Protein AF-A0A812LQG7-F1 (afdb_monomer_lite)

Radius of gyration: 23.06 Å; chains: 1; bounding box: 52×62×66 Å

Sequence (166 aa):
MPLCGKGTARSSPLQRYAKSLAAKGPASPSKPPMQFPMYTLPVERLLEMGEIEPHEVLKERGLLVDFEESMGKAAFVSHQWVGQKHPDPEFKQLRVLQDALKHV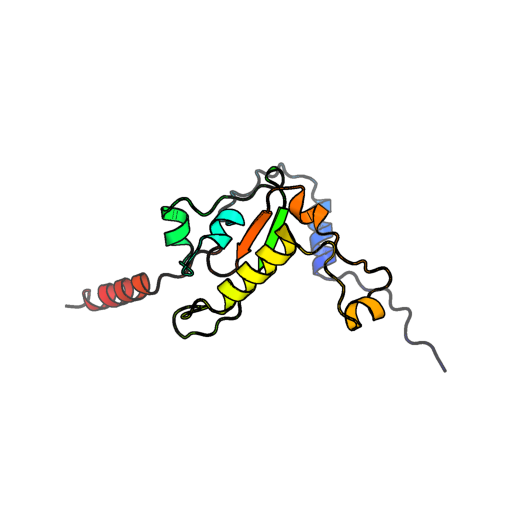LSKMPYICLDFFTELLVFGAKPLNTDEIRGEPLFIWYDYFSCPQLDLQNIGSLEGGLRNAQG

Organism: NCBI:txid1628268

Structure (mmCIF, N/CA/C/O backbone):
data_AF-A0A812LQG7-F1
#
_entry.id   AF-A0A812LQG7-F1
#
loop_
_atom_site.group_PDB
_atom_site.id
_atom_site.type_symbol
_atom_site.label_atom_id
_atom_site.label_alt_id
_atom_site.label_comp_id
_atom_site.label_asym_id
_atom_site.label_entity_id
_atom_site.label_seq_id
_atom_site.pdbx_PDB_ins_code
_atom_site.Cartn_x
_atom_site.Cartn_y
_atom_site.Cartn_z
_atom_site.occupancy
_atom_site.B_iso_or_equiv
_atom_site.auth_seq_id
_atom_site.auth_comp_id
_atom_site.auth_asym_id
_atom_site.auth_atom_id
_atom_site.pdbx_PDB_model_num
ATOM 1 N N . MET A 1 1 ? -25.182 47.037 1.324 1.00 43.78 1 MET A N 1
ATOM 2 C CA . MET A 1 1 ? -24.749 46.153 0.222 1.00 43.78 1 MET A CA 1
ATOM 3 C C . MET A 1 1 ? -25.625 44.906 0.250 1.00 43.78 1 MET A C 1
ATOM 5 O O . MET A 1 1 ? -25.750 44.335 1.328 1.00 43.78 1 MET A O 1
ATOM 9 N N . PRO A 1 2 ? -26.319 44.546 -0.840 1.00 39.84 2 PRO A N 1
ATOM 10 C CA . PRO A 1 2 ? -27.296 43.461 -0.827 1.00 39.84 2 PRO A CA 1
ATOM 11 C C . PRO A 1 2 ? -26.612 42.085 -0.881 1.00 39.84 2 PRO A C 1
ATOM 13 O O . PRO A 1 2 ? -25.692 41.863 -1.663 1.00 39.84 2 PRO A O 1
ATOM 16 N N . LEU A 1 3 ? -27.079 41.180 -0.018 1.00 45.59 3 LEU A N 1
ATOM 17 C CA . LEU A 1 3 ? -26.662 39.782 0.091 1.00 45.59 3 LEU A CA 1
ATOM 18 C C . LEU A 1 3 ? -27.067 38.990 -1.158 1.00 45.59 3 LEU A C 1
ATOM 20 O O . LEU A 1 3 ? -28.226 39.008 -1.575 1.00 45.59 3 LEU A O 1
ATOM 24 N N . CYS A 1 4 ? -26.106 38.266 -1.725 1.00 52.16 4 CYS A N 1
ATOM 25 C CA . CYS A 1 4 ? -26.310 37.379 -2.859 1.00 52.16 4 CYS A CA 1
ATOM 26 C C . CYS A 1 4 ? -27.191 36.180 -2.449 1.00 52.16 4 CYS A C 1
ATOM 28 O O . CYS A 1 4 ? -26.796 35.360 -1.628 1.00 52.16 4 CYS A O 1
ATOM 30 N N . GLY A 1 5 ? -28.402 36.123 -3.011 1.00 50.72 5 GLY A N 1
ATOM 31 C CA . GLY A 1 5 ? -29.155 34.913 -3.355 1.00 50.72 5 GLY A CA 1
ATOM 32 C C . GLY A 1 5 ? -29.381 33.836 -2.287 1.00 50.72 5 GLY A C 1
ATOM 33 O O . GLY A 1 5 ? -28.631 32.869 -2.199 1.00 50.72 5 GLY A O 1
ATOM 34 N N . LYS A 1 6 ? -30.551 33.866 -1.635 1.00 50.88 6 LYS A N 1
ATOM 35 C CA . LYS A 1 6 ? -31.223 32.645 -1.146 1.00 50.88 6 LYS A CA 1
ATOM 36 C C . LYS A 1 6 ? -31.712 31.821 -2.349 1.00 50.88 6 LYS A C 1
ATOM 38 O O . LYS A 1 6 ? -32.892 31.841 -2.685 1.00 50.88 6 LYS A O 1
ATOM 43 N N . GLY A 1 7 ? -30.803 31.143 -3.044 1.00 48.38 7 GLY A N 1
ATOM 44 C CA . GLY A 1 7 ? -31.155 30.168 -4.072 1.00 48.38 7 GLY A CA 1
ATOM 45 C C . GLY A 1 7 ? -31.481 28.833 -3.415 1.00 48.38 7 GLY A C 1
ATOM 46 O O . GLY A 1 7 ? -30.602 28.203 -2.835 1.00 48.38 7 GLY A O 1
ATOM 47 N N . THR A 1 8 ? -32.730 28.377 -3.494 1.00 57.44 8 THR A N 1
ATOM 48 C CA . THR A 1 8 ? -33.050 26.978 -3.201 1.00 57.44 8 THR A CA 1
ATOM 49 C C . THR A 1 8 ? -32.306 26.117 -4.219 1.00 57.44 8 THR A C 1
ATOM 51 O O . THR A 1 8 ? -32.576 26.191 -5.419 1.00 57.44 8 THR A O 1
ATOM 54 N N . ALA A 1 9 ? -31.311 25.349 -3.767 1.00 63.16 9 ALA A N 1
ATOM 55 C CA . ALA A 1 9 ? -30.549 24.467 -4.641 1.00 63.16 9 ALA A CA 1
ATOM 56 C C . ALA A 1 9 ? -31.526 23.502 -5.327 1.00 63.16 9 ALA A C 1
ATOM 58 O O . ALA A 1 9 ? -32.118 22.627 -4.691 1.00 63.16 9 ALA A O 1
ATOM 59 N N . ARG A 1 10 ? -31.765 23.706 -6.628 1.00 71.50 10 ARG A N 1
ATOM 60 C CA . ARG A 1 10 ? -32.609 22.806 -7.415 1.00 71.50 10 ARG A CA 1
ATOM 61 C C . ARG A 1 10 ? -31.966 21.424 -7.373 1.00 71.50 10 ARG A C 1
ATOM 63 O O . ARG A 1 10 ? -30.779 21.294 -7.657 1.00 71.50 10 ARG A O 1
ATOM 70 N N . SER A 1 11 ? -32.758 20.406 -7.034 1.00 76.44 11 SER A N 1
ATOM 71 C CA . SER A 1 11 ? -32.303 19.014 -6.987 1.00 76.44 11 SER A CA 1
ATOM 72 C C . SER A 1 11 ? -31.574 18.666 -8.282 1.00 76.44 11 SER A C 1
ATOM 74 O O . SER A 1 11 ? -32.157 18.747 -9.374 1.00 76.44 11 SER A O 1
ATOM 76 N N . SER A 1 12 ? -30.309 18.264 -8.161 1.00 84.00 12 SER A N 1
ATOM 77 C CA . SER A 1 12 ? -29.502 17.907 -9.324 1.00 84.00 12 SER A CA 1
ATOM 78 C C . SER A 1 12 ? -30.166 16.757 -10.096 1.00 84.00 12 SER A C 1
ATOM 80 O O . SER A 1 12 ? -30.964 15.998 -9.526 1.00 84.00 12 SER A O 1
ATOM 82 N N . PRO A 1 13 ? -29.885 16.611 -11.402 1.00 86.12 13 PRO A N 1
ATOM 83 C CA . PRO A 1 13 ? -30.323 15.444 -12.164 1.00 86.12 13 PRO A CA 1
ATOM 84 C C . PRO A 1 13 ? -29.966 14.123 -11.462 1.00 86.12 13 PRO A C 1
ATOM 86 O O . PRO A 1 13 ? -30.824 13.251 -11.343 1.00 86.12 13 PRO A O 1
ATOM 89 N N . LEU A 1 14 ? -28.759 14.030 -10.887 1.00 75.25 14 LEU A N 1
ATOM 90 C CA . LEU A 1 14 ? -28.298 12.857 -10.139 1.00 75.25 14 LEU A CA 1
ATOM 91 C C . LEU A 1 14 ? -29.132 12.607 -8.874 1.00 75.25 14 LEU A C 1
ATOM 93 O O . LEU A 1 14 ? -29.555 11.484 -8.621 1.00 75.25 14 LEU A O 1
ATOM 97 N N . GLN A 1 15 ? -29.447 13.657 -8.113 1.00 84.19 15 GLN A N 1
ATOM 98 C CA . GLN A 1 15 ? -30.268 13.544 -6.905 1.00 84.19 15 GLN A CA 1
ATOM 99 C C . GLN A 1 15 ? -31.716 13.138 -7.222 1.00 84.19 15 GLN A C 1
ATOM 101 O O . GLN A 1 15 ? -32.329 12.388 -6.463 1.00 84.19 15 GLN A O 1
ATOM 106 N N . ARG A 1 16 ? -32.274 13.602 -8.350 1.00 88.50 16 ARG A N 1
ATOM 107 C CA . ARG A 1 16 ? -33.603 13.173 -8.819 1.00 88.50 16 ARG A CA 1
ATOM 108 C C . ARG A 1 16 ? -33.602 11.706 -9.247 1.00 88.50 16 ARG A C 1
ATOM 110 O O . ARG A 1 16 ? -34.544 10.990 -8.922 1.00 88.50 16 ARG A O 1
ATOM 117 N N . TYR A 1 17 ? -32.543 11.263 -9.921 1.00 82.62 17 TYR A N 1
ATOM 118 C CA . TYR A 1 17 ? -32.375 9.869 -10.322 1.00 82.62 17 TYR A CA 1
ATOM 119 C C . TYR A 1 17 ? -32.195 8.935 -9.115 1.00 82.62 17 TYR A C 1
ATOM 121 O O . TYR A 1 17 ? -32.896 7.939 -8.999 1.00 82.62 17 TYR A O 1
ATOM 129 N N . ALA A 1 18 ? -31.358 9.299 -8.139 1.00 84.06 18 ALA A N 1
ATOM 130 C CA . ALA A 1 18 ? -31.201 8.521 -6.907 1.00 84.06 18 ALA A CA 1
ATOM 131 C C . ALA A 1 18 ? -32.531 8.365 -6.141 1.00 84.06 18 ALA A C 1
ATOM 133 O O . ALA A 1 18 ? -32.867 7.277 -5.677 1.00 84.06 18 ALA A O 1
ATOM 134 N N . LYS A 1 19 ? -33.338 9.435 -6.068 1.00 85.56 19 LYS A N 1
ATOM 135 C CA . LYS A 1 19 ? -34.681 9.384 -5.468 1.00 85.56 19 LYS A CA 1
ATOM 136 C C . LYS A 1 19 ? -35.644 8.481 -6.239 1.00 85.56 19 LYS A C 1
ATOM 138 O O . LYS A 1 19 ? -36.449 7.802 -5.608 1.00 85.56 19 LYS A O 1
ATOM 143 N N . SER A 1 20 ? -35.581 8.455 -7.572 1.00 85.12 20 SER A N 1
ATOM 144 C CA . SER A 1 20 ? -36.449 7.580 -8.370 1.00 85.12 20 SER A CA 1
ATOM 145 C C . SER A 1 20 ? -36.083 6.101 -8.219 1.00 85.12 20 SER A C 1
ATOM 147 O O . SER A 1 20 ? -36.976 5.257 -8.261 1.00 85.12 20 SER A O 1
ATOM 149 N N . LEU A 1 21 ? -34.804 5.790 -7.975 1.00 79.31 21 LEU A N 1
ATOM 150 C CA . LEU A 1 21 ? -34.356 4.441 -7.620 1.00 79.31 21 LEU A CA 1
ATOM 151 C C . LEU A 1 21 ? -34.882 4.017 -6.242 1.00 79.31 21 LEU A C 1
ATOM 153 O O . LEU A 1 21 ? -35.430 2.927 -6.118 1.00 79.31 21 LEU A O 1
ATOM 157 N N . ALA A 1 22 ? -34.797 4.892 -5.234 1.00 75.75 22 ALA A N 1
ATOM 158 C CA . ALA A 1 22 ? -35.312 4.608 -3.891 1.00 75.75 22 ALA A CA 1
ATOM 159 C C . ALA A 1 22 ? -36.847 4.446 -3.856 1.00 75.75 22 ALA A C 1
ATOM 161 O O . ALA A 1 22 ? -37.371 3.615 -3.118 1.00 75.75 22 ALA A O 1
ATOM 162 N N . ALA A 1 23 ? -37.576 5.212 -4.677 1.00 74.25 23 ALA A N 1
ATOM 163 C CA . ALA A 1 23 ? -39.039 5.179 -4.742 1.00 74.25 23 ALA A CA 1
ATOM 164 C C . ALA A 1 23 ? -39.614 3.922 -5.423 1.00 74.25 23 ALA A C 1
ATOM 166 O O . ALA A 1 23 ? -40.789 3.619 -5.231 1.00 74.25 23 ALA A O 1
ATOM 167 N N . LYS A 1 24 ? -38.816 3.178 -6.204 1.00 70.12 24 LYS A N 1
ATOM 168 C CA . LYS A 1 24 ? -39.261 1.941 -6.872 1.00 70.12 24 LYS A CA 1
ATOM 169 C C . LYS A 1 24 ? -39.425 0.743 -5.923 1.00 70.12 24 LYS A C 1
ATOM 171 O O . LYS A 1 24 ? -39.868 -0.309 -6.376 1.00 70.12 24 LYS A O 1
ATOM 176 N N . GLY A 1 25 ? -39.131 0.908 -4.628 1.00 60.22 25 GLY A N 1
ATOM 177 C CA . GLY A 1 25 ? -39.123 -0.179 -3.648 1.00 60.22 25 GLY A CA 1
ATOM 178 C C . GLY A 1 25 ? -38.023 -1.206 -3.951 1.00 60.22 25 GLY A C 1
ATOM 179 O O . GLY A 1 25 ? -37.444 -1.194 -5.041 1.00 60.22 25 GLY A O 1
ATOM 180 N N . PRO A 1 26 ? -37.685 -2.102 -3.011 1.00 55.81 26 PRO A N 1
ATOM 181 C CA . PRO A 1 26 ? -36.737 -3.163 -3.297 1.00 55.81 26 PRO A CA 1
ATOM 182 C C . PRO A 1 26 ? -37.420 -4.171 -4.229 1.00 55.81 26 PRO A C 1
ATOM 184 O O . PRO A 1 26 ? -38.041 -5.132 -3.781 1.00 55.81 26 PRO A O 1
ATOM 187 N N . ALA A 1 27 ? -37.303 -3.980 -5.545 1.00 60.75 27 ALA A N 1
ATOM 188 C CA . ALA A 1 27 ? -37.260 -5.13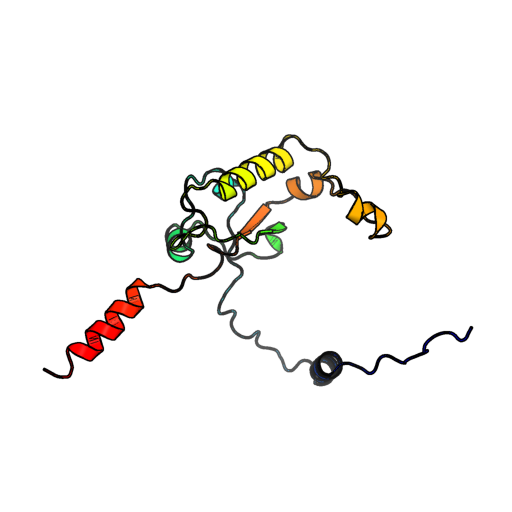6 -6.432 1.00 60.75 27 ALA A CA 1
ATOM 189 C C . ALA A 1 27 ? -36.188 -6.048 -5.835 1.00 60.75 27 ALA A C 1
ATOM 191 O O . ALA A 1 27 ? -35.084 -5.545 -5.638 1.00 60.75 27 ALA A O 1
ATOM 192 N N . SER A 1 28 ? -36.532 -7.291 -5.453 1.00 60.69 28 SER A N 1
ATOM 193 C CA . SER A 1 28 ? -35.582 -8.259 -4.884 1.00 60.69 28 SER A CA 1
ATOM 194 C C . SER A 1 28 ? -34.294 -8.171 -5.696 1.00 60.69 28 SER A C 1
ATOM 196 O O . SER A 1 28 ? -34.287 -8.586 -6.860 1.00 60.69 28 SER A O 1
ATOM 198 N N . PRO A 1 29 ? -33.244 -7.518 -5.169 1.00 57.19 29 PRO A N 1
ATOM 199 C CA . PRO A 1 29 ? -32.083 -7.281 -5.974 1.00 57.19 29 PRO A CA 1
ATOM 200 C C . PRO A 1 29 ? -31.313 -8.571 -5.815 1.00 57.19 29 PRO A C 1
ATOM 202 O O . PRO A 1 29 ? -30.574 -8.744 -4.847 1.00 57.19 29 PRO A O 1
ATOM 205 N N . SER A 1 30 ? -31.494 -9.509 -6.745 1.00 65.00 30 SER A N 1
ATOM 206 C CA . SER A 1 30 ? -30.391 -10.408 -7.042 1.00 65.00 30 SER A CA 1
ATOM 207 C C . SER A 1 30 ? -29.211 -9.480 -7.312 1.00 65.00 30 SER A C 1
ATOM 209 O O . SER A 1 30 ? -29.209 -8.771 -8.324 1.00 65.00 30 SER A O 1
ATOM 211 N N . LYS A 1 31 ? -28.307 -9.354 -6.331 1.00 67.38 31 LYS A N 1
ATOM 212 C CA . LYS A 1 31 ? -27.146 -8.471 -6.409 1.00 67.38 31 LYS A CA 1
ATOM 213 C C . LYS A 1 31 ? -26.500 -8.790 -7.758 1.00 67.38 31 LYS A C 1
ATOM 215 O O . LYS A 1 31 ? -26.257 -9.976 -8.007 1.00 67.38 31 LYS A O 1
ATOM 220 N N . PRO A 1 32 ? -26.343 -7.810 -8.668 1.00 74.44 32 PRO A N 1
ATOM 221 C CA . PRO A 1 32 ? -25.748 -8.106 -9.960 1.00 74.44 32 PRO A CA 1
ATOM 222 C C . PRO A 1 32 ? -24.412 -8.808 -9.696 1.00 74.44 32 PRO A C 1
ATOM 224 O O . PRO A 1 32 ? -23.727 -8.432 -8.736 1.00 74.44 32 PRO A O 1
ATOM 227 N N . PRO A 1 33 ? -24.074 -9.859 -10.463 1.00 80.69 33 PRO A N 1
ATOM 228 C CA . PRO A 1 33 ? -22.862 -10.621 -10.210 1.00 80.69 33 PRO A CA 1
ATOM 229 C C . PRO A 1 33 ? -21.675 -9.657 -10.182 1.00 80.69 33 PRO A C 1
ATOM 231 O O . PRO A 1 33 ? -21.503 -8.849 -11.097 1.00 80.69 33 PRO A O 1
ATOM 234 N N . MET A 1 34 ? -20.901 -9.698 -9.098 1.00 83.12 34 MET A N 1
ATOM 235 C CA . MET A 1 34 ? -19.726 -8.854 -8.920 1.00 83.12 34 MET A CA 1
ATOM 236 C C . MET A 1 34 ? -18.639 -9.353 -9.870 1.00 83.12 34 MET A C 1
ATOM 238 O O . MET A 1 34 ? -17.956 -10.328 -9.583 1.00 83.12 34 MET A O 1
ATOM 242 N N . GLN A 1 35 ? -18.536 -8.720 -11.038 1.00 85.00 35 GLN A N 1
ATOM 243 C CA . GLN A 1 35 ? -17.602 -9.136 -12.091 1.00 85.00 35 GLN A CA 1
ATOM 244 C C . GLN A 1 35 ? -16.146 -8.822 -11.731 1.00 85.00 35 GLN A C 1
ATOM 246 O O . GLN A 1 35 ? -15.241 -9.530 -12.159 1.00 85.00 35 GLN A O 1
ATOM 251 N N . PHE A 1 36 ? -15.937 -7.777 -10.927 1.00 87.06 36 PHE A N 1
ATOM 252 C CA . PHE A 1 36 ? -14.625 -7.325 -10.482 1.00 87.06 36 PHE A CA 1
ATOM 253 C C . PHE A 1 36 ? -14.680 -7.071 -8.974 1.00 87.06 36 PHE A C 1
ATOM 255 O O . PHE A 1 36 ? -15.188 -6.023 -8.561 1.00 87.06 36 PHE A O 1
ATOM 262 N N . PRO A 1 37 ? -14.250 -8.037 -8.143 1.00 93.38 37 PRO A N 1
ATOM 263 C CA . PRO A 1 37 ? -14.125 -7.814 -6.711 1.00 93.38 37 PRO A CA 1
ATOM 264 C C . PRO A 1 37 ? -13.024 -6.788 -6.425 1.00 93.38 37 PRO A C 1
ATOM 266 O O . PRO A 1 37 ? -12.189 -6.467 -7.275 1.00 93.38 37 PRO A O 1
ATOM 269 N N . MET A 1 38 ? -13.024 -6.262 -5.205 1.00 95.94 38 MET A N 1
ATOM 270 C CA . MET A 1 38 ? -11.986 -5.346 -4.752 1.00 95.94 38 MET A CA 1
ATOM 271 C C . MET A 1 38 ? -10.711 -6.133 -4.439 1.00 95.94 38 MET A C 1
ATOM 273 O O . MET A 1 38 ? -10.522 -6.603 -3.321 1.00 95.94 38 MET A O 1
ATOM 277 N N . TYR A 1 39 ? -9.830 -6.274 -5.426 1.00 97.88 39 TYR A N 1
ATOM 278 C CA . TYR A 1 39 ? -8.537 -6.917 -5.221 1.00 97.88 39 TYR A CA 1
ATOM 279 C C . TYR A 1 39 ? -7.609 -6.039 -4.390 1.00 97.88 39 TYR A C 1
ATOM 281 O O . TYR A 1 39 ? -7.349 -4.881 -4.724 1.00 97.88 39 TYR A O 1
ATOM 289 N N . THR A 1 40 ? -7.069 -6.602 -3.319 1.00 98.44 40 THR A N 1
ATOM 290 C CA . THR A 1 40 ? -6.118 -5.920 -2.439 1.00 98.44 40 THR A CA 1
ATOM 291 C C . THR A 1 40 ? -4.931 -6.813 -2.126 1.00 98.44 40 THR A C 1
ATOM 293 O O . THR A 1 40 ? -4.975 -8.024 -2.338 1.00 98.44 40 THR A O 1
ATOM 296 N N . LEU A 1 41 ? -3.861 -6.207 -1.626 1.00 98.50 41 LEU A N 1
ATOM 297 C CA . LEU A 1 41 ? -2.671 -6.905 -1.163 1.00 98.50 41 LEU A CA 1
ATOM 298 C C . LEU A 1 41 ? -2.499 -6.670 0.347 1.00 98.50 41 LEU A C 1
ATOM 300 O O . LEU A 1 41 ? -2.506 -5.507 0.759 1.00 98.50 41 LEU A O 1
ATOM 304 N N . PRO A 1 42 ? -2.330 -7.712 1.182 1.00 98.31 42 PRO A N 1
ATOM 305 C CA . PRO A 1 42 ? -2.008 -7.526 2.597 1.00 98.31 42 PRO A CA 1
ATOM 306 C C . PRO A 1 42 ? -0.742 -6.681 2.770 1.00 98.31 42 PRO A C 1
ATOM 308 O O . PRO A 1 42 ? 0.231 -6.858 2.026 1.00 98.31 42 PRO A O 1
ATOM 311 N N . VAL A 1 43 ? -0.733 -5.765 3.742 1.00 97.88 43 VAL A N 1
ATOM 312 C CA . VAL A 1 43 ? 0.386 -4.828 3.914 1.00 97.88 43 VAL A CA 1
ATOM 313 C C . VAL A 1 43 ? 1.705 -5.555 4.171 1.00 97.88 43 VAL A C 1
ATOM 315 O O . VAL A 1 43 ? 2.736 -5.138 3.657 1.00 97.88 43 VAL A O 1
ATOM 318 N N . GLU A 1 44 ? 1.687 -6.686 4.875 1.00 96.88 44 GLU A N 1
ATOM 319 C CA . GLU A 1 44 ? 2.875 -7.494 5.161 1.00 96.88 44 GLU A CA 1
ATOM 320 C C . GLU A 1 44 ? 3.521 -7.988 3.864 1.00 96.88 44 GLU A C 1
ATOM 322 O O . GLU A 1 44 ? 4.734 -7.882 3.697 1.00 96.88 44 GLU A O 1
ATOM 327 N N . ARG A 1 45 ? 2.700 -8.430 2.902 1.00 97.88 45 ARG A N 1
ATOM 328 C CA . ARG A 1 45 ? 3.164 -8.845 1.572 1.00 97.88 45 ARG A CA 1
ATOM 329 C C . ARG A 1 45 ? 3.695 -7.669 0.775 1.00 97.88 45 ARG A C 1
ATOM 331 O O . ARG A 1 45 ? 4.743 -7.788 0.149 1.00 97.88 45 ARG A O 1
ATOM 338 N N . LEU A 1 46 ? 3.020 -6.522 0.839 1.00 97.88 46 LEU A N 1
ATOM 339 C CA . LEU A 1 46 ? 3.494 -5.310 0.179 1.00 97.88 46 LEU A CA 1
ATOM 340 C C . LEU A 1 46 ? 4.872 -4.879 0.698 1.00 97.88 46 LEU A C 1
ATOM 342 O O . LEU A 1 46 ? 5.706 -4.446 -0.092 1.00 97.88 46 LEU A O 1
ATOM 346 N N . LEU A 1 47 ? 5.142 -5.017 2.000 1.00 97.88 47 LEU A N 1
ATOM 347 C CA . LEU A 1 47 ? 6.436 -4.673 2.601 1.00 97.88 47 LEU A CA 1
ATOM 348 C C . LEU A 1 47 ? 7.579 -5.628 2.206 1.00 97.88 47 LEU A C 1
ATOM 350 O O . LEU A 1 47 ? 8.743 -5.244 2.344 1.00 97.88 47 LEU A O 1
ATOM 354 N N . GLU A 1 48 ? 7.258 -6.830 1.717 1.00 97.38 48 GLU A N 1
ATOM 355 C CA . GLU A 1 48 ? 8.207 -7.848 1.236 1.00 97.38 48 GLU A CA 1
ATOM 356 C C . GLU A 1 48 ? 8.539 -7.706 -0.261 1.00 97.38 48 GLU A C 1
ATOM 358 O O . GLU A 1 48 ? 9.538 -8.257 -0.723 1.00 97.38 48 GLU A O 1
ATOM 363 N N . MET A 1 49 ? 7.728 -6.971 -1.030 1.00 96.62 49 MET A N 1
ATOM 364 C CA . MET A 1 49 ? 7.925 -6.816 -2.474 1.00 96.62 49 MET A CA 1
ATOM 365 C C . MET A 1 49 ? 9.246 -6.109 -2.806 1.00 96.62 49 MET A C 1
ATOM 367 O O . MET A 1 49 ? 9.615 -5.111 -2.178 1.00 96.62 49 MET A O 1
ATOM 371 N N . GLY A 1 50 ? 9.930 -6.607 -3.839 1.00 95.69 50 GLY A N 1
ATOM 372 C CA . GLY A 1 50 ? 11.130 -5.990 -4.418 1.00 95.69 50 GLY A CA 1
ATOM 373 C C . GLY A 1 50 ? 10.904 -5.312 -5.773 1.00 95.69 50 GLY A C 1
ATOM 374 O O . GLY A 1 50 ? 11.749 -4.530 -6.201 1.00 95.69 50 GLY A O 1
ATOM 375 N N . GLU A 1 51 ? 9.777 -5.599 -6.419 1.00 94.25 51 GLU A N 1
ATOM 376 C CA . GLU A 1 51 ? 9.356 -5.062 -7.713 1.00 94.25 51 GLU A CA 1
ATOM 377 C C . GLU A 1 51 ? 7.825 -4.944 -7.749 1.00 94.25 51 GLU A C 1
ATOM 379 O O . GLU A 1 51 ? 7.136 -5.612 -6.972 1.00 94.25 51 GLU A O 1
ATOM 384 N N . ILE A 1 52 ? 7.289 -4.063 -8.601 1.00 94.44 52 ILE A N 1
ATOM 385 C CA . ILE A 1 52 ? 5.842 -3.982 -8.826 1.00 94.44 52 ILE A CA 1
ATOM 386 C C . ILE A 1 52 ? 5.504 -4.918 -9.980 1.00 94.44 52 ILE A C 1
ATOM 388 O O . ILE A 1 52 ? 6.067 -4.799 -11.059 1.00 94.44 52 ILE A O 1
ATOM 392 N N . GLU A 1 53 ? 4.562 -5.821 -9.760 1.00 95.44 53 GLU A N 1
ATOM 393 C CA . GLU A 1 53 ? 4.084 -6.757 -10.777 1.00 95.44 53 GLU A CA 1
ATOM 394 C C . GLU A 1 53 ? 2.649 -6.395 -11.170 1.00 95.44 53 GLU A C 1
ATOM 396 O O . GLU A 1 53 ? 1.920 -5.832 -10.346 1.00 95.44 53 GLU A O 1
ATOM 401 N N . PRO A 1 54 ? 2.215 -6.689 -12.406 1.00 95.94 54 PRO A N 1
ATOM 402 C CA . PRO A 1 54 ? 0.842 -6.451 -12.822 1.00 95.94 54 PRO A CA 1
ATOM 403 C C . PRO A 1 54 ? -0.139 -7.371 -12.081 1.00 95.94 54 PRO A C 1
ATOM 405 O O . PRO A 1 54 ? 0.229 -8.394 -11.493 1.00 95.94 54 PRO A O 1
ATOM 408 N N . HIS A 1 55 ? -1.415 -6.997 -12.142 1.00 96.00 55 HIS A N 1
ATOM 409 C CA . HIS A 1 55 ? -2.517 -7.686 -11.475 1.00 96.00 55 HIS A CA 1
ATOM 410 C C . HIS A 1 55 ? -2.538 -9.194 -11.736 1.00 96.00 55 HIS A C 1
ATOM 412 O O . HIS A 1 55 ? -2.665 -9.983 -10.805 1.00 96.00 55 HIS A O 1
ATOM 418 N N . GLU A 1 56 ? -2.380 -9.594 -12.994 1.00 95.94 56 GLU A N 1
ATOM 419 C CA . GLU A 1 56 ? -2.463 -10.979 -13.450 1.00 95.94 56 GLU A CA 1
ATOM 420 C C . GLU A 1 56 ? -1.392 -11.843 -12.779 1.00 95.94 56 GLU A C 1
ATOM 422 O O . GLU A 1 56 ? -1.699 -12.916 -12.265 1.00 95.94 56 GLU A O 1
ATOM 427 N N . VAL A 1 57 ? -0.162 -11.328 -12.695 1.00 96.44 57 VAL A N 1
ATOM 428 C CA . VAL A 1 57 ? 0.972 -12.018 -12.072 1.00 96.44 57 VAL A CA 1
ATOM 429 C C . VAL A 1 57 ? 0.761 -12.158 -10.565 1.00 96.44 57 VAL A C 1
ATOM 431 O O . VAL A 1 57 ? 0.946 -13.243 -10.013 1.00 96.44 57 VAL A O 1
ATOM 434 N N . LEU A 1 58 ? 0.344 -11.090 -9.873 1.00 97.19 58 LEU A N 1
ATOM 435 C CA . LEU A 1 58 ? 0.095 -11.166 -8.428 1.00 97.19 58 LEU A CA 1
ATOM 436 C C . LEU A 1 58 ? -1.115 -12.048 -8.091 1.00 97.19 58 LEU A C 1
ATOM 438 O O . LEU A 1 58 ? -1.106 -12.737 -7.068 1.00 97.19 58 LEU A O 1
ATOM 442 N N . LYS A 1 59 ? -2.139 -12.060 -8.948 1.00 95.94 59 LYS A N 1
ATOM 443 C CA . LYS A 1 59 ? -3.310 -12.929 -8.810 1.00 95.94 59 LYS A CA 1
ATOM 444 C C . LYS A 1 59 ? -2.959 -14.397 -9.035 1.00 95.94 59 LYS A C 1
ATOM 446 O O . LYS A 1 59 ? -3.354 -15.231 -8.228 1.00 95.94 59 LYS A O 1
ATOM 451 N N . GLU A 1 60 ? -2.192 -14.715 -10.079 1.00 96.44 60 GLU A N 1
ATOM 452 C CA . GLU A 1 60 ? -1.727 -16.081 -10.363 1.00 96.44 60 GLU A CA 1
ATOM 453 C C . GLU A 1 60 ? -0.839 -16.623 -9.234 1.00 96.44 60 GLU A C 1
ATOM 455 O O . GLU A 1 60 ? -0.969 -17.779 -8.836 1.00 96.44 60 GLU A O 1
ATOM 460 N N . ARG A 1 61 ? -0.002 -15.763 -8.636 1.00 96.69 61 ARG A N 1
ATOM 461 C CA . ARG A 1 61 ? 0.800 -16.093 -7.445 1.00 96.69 61 ARG A CA 1
ATOM 462 C C . ARG A 1 61 ? -0.028 -16.219 -6.154 1.00 96.69 61 ARG A C 1
ATOM 464 O O . ARG A 1 61 ? 0.540 -16.547 -5.114 1.00 96.69 61 ARG A O 1
ATOM 471 N N . GLY A 1 62 ? -1.335 -15.944 -6.186 1.00 96.62 62 GLY A N 1
ATOM 472 C CA . GLY A 1 62 ? -2.214 -15.993 -5.013 1.00 96.62 62 GLY A CA 1
ATOM 473 C C . GLY A 1 62 ? -1.915 -14.916 -3.967 1.00 96.62 62 GLY A C 1
ATOM 474 O O . GLY A 1 62 ? -2.195 -15.113 -2.786 1.00 96.62 62 GLY A O 1
ATOM 475 N N . LEU A 1 63 ? -1.300 -13.802 -4.377 1.00 97.56 63 LEU A N 1
ATOM 476 C CA . LEU A 1 63 ? -0.944 -12.700 -3.480 1.00 97.56 63 LEU A CA 1
ATOM 477 C C . LEU A 1 63 ? -2.093 -11.701 -3.318 1.00 97.56 63 LEU A C 1
ATOM 479 O O . LEU A 1 63 ? -2.272 -11.155 -2.231 1.00 97.56 63 LEU A O 1
ATOM 483 N N . LEU A 1 64 ? -2.878 -11.476 -4.376 1.00 98.12 64 LEU A N 1
ATOM 484 C CA . LEU A 1 64 ? -4.073 -10.636 -4.302 1.00 98.12 64 LEU A CA 1
ATOM 485 C C . LEU A 1 64 ? -5.233 -11.387 -3.656 1.00 98.12 64 LEU A C 1
ATOM 487 O O . LEU A 1 64 ? -5.479 -12.553 -3.966 1.00 98.12 64 LEU A O 1
ATOM 491 N N . VAL A 1 65 ? -5.979 -10.682 -2.810 1.00 97.62 65 VAL A N 1
ATOM 492 C CA . VAL A 1 65 ? -7.169 -11.197 -2.131 1.00 97.62 65 VAL A CA 1
ATOM 493 C C . VAL A 1 65 ? -8.394 -10.361 -2.478 1.00 97.62 65 VAL A C 1
ATOM 495 O O . VAL A 1 65 ? -8.300 -9.138 -2.627 1.00 97.62 65 VAL A O 1
ATOM 498 N N . ASP A 1 66 ? -9.542 -11.024 -2.575 1.00 96.81 66 ASP A N 1
ATOM 499 C CA . ASP A 1 66 ? -10.844 -10.367 -2.663 1.00 96.81 66 ASP A CA 1
ATOM 500 C C . ASP A 1 66 ? -11.152 -9.766 -1.288 1.00 96.81 66 ASP A C 1
ATOM 502 O O . ASP A 1 66 ? -11.332 -10.493 -0.313 1.00 96.81 66 ASP A O 1
ATOM 506 N N . PHE A 1 67 ? -11.145 -8.438 -1.190 1.00 97.12 67 PHE A N 1
ATOM 507 C CA . PHE A 1 67 ? -11.356 -7.750 0.077 1.00 97.12 67 PHE A CA 1
ATOM 508 C C . PHE A 1 67 ? -12.832 -7.755 0.484 1.00 97.12 67 PHE A C 1
ATOM 510 O O . PHE A 1 67 ? -13.711 -7.365 -0.288 1.00 97.12 67 PHE A O 1
ATOM 517 N N . GLU A 1 68 ? -13.077 -8.108 1.741 1.00 95.31 68 GLU A N 1
ATOM 518 C CA . GLU A 1 68 ? -14.357 -7.968 2.424 1.00 95.31 68 GLU A CA 1
ATOM 519 C C . GLU A 1 68 ? -14.181 -7.077 3.657 1.00 95.31 68 GLU A C 1
ATOM 521 O O . GLU A 1 68 ? -13.170 -7.156 4.352 1.00 95.31 68 GLU A O 1
ATOM 526 N N . GLU A 1 69 ? -15.183 -6.255 3.977 1.00 93.62 69 GLU A N 1
ATOM 527 C CA . GLU A 1 69 ? -15.118 -5.307 5.105 1.00 93.62 69 GLU A CA 1
ATOM 528 C C . GLU A 1 69 ? -14.843 -5.987 6.458 1.00 93.62 69 GLU A C 1
ATOM 530 O O . GLU A 1 69 ? -14.278 -5.375 7.358 1.00 93.62 69 GLU A O 1
ATOM 535 N N . SER A 1 70 ? -15.191 -7.268 6.609 1.00 95.62 70 SER A N 1
ATOM 536 C CA . SER A 1 70 ? -14.898 -8.053 7.813 1.00 95.62 70 SER A CA 1
ATOM 537 C C . SER A 1 70 ? -13.425 -8.438 7.973 1.00 95.62 70 SER A C 1
ATOM 539 O O . SER A 1 70 ? -13.053 -8.951 9.026 1.00 95.62 70 SER A O 1
ATOM 541 N N . MET A 1 71 ? -12.588 -8.242 6.950 1.00 96.69 71 MET A N 1
ATOM 542 C CA . MET A 1 71 ? -11.169 -8.614 6.983 1.00 96.69 71 MET A CA 1
ATOM 543 C C . MET A 1 71 ? -10.306 -7.596 7.736 1.00 96.69 71 MET A C 1
ATOM 545 O O . MET A 1 71 ? -9.225 -7.954 8.200 1.00 96.69 71 MET A O 1
ATOM 549 N N . GLY A 1 72 ? -10.764 -6.348 7.859 1.00 95.69 72 GLY A N 1
ATOM 550 C CA . GLY A 1 72 ? -10.022 -5.252 8.478 1.00 95.69 72 GLY A CA 1
ATOM 551 C C . GLY A 1 72 ? -10.166 -3.962 7.678 1.00 95.69 72 GLY A C 1
ATOM 552 O O . GLY A 1 72 ? -11.239 -3.651 7.161 1.00 95.69 72 GLY A O 1
ATOM 553 N N . LYS A 1 73 ? -9.072 -3.211 7.540 1.00 95.38 73 LYS A N 1
ATOM 554 C CA . LYS A 1 73 ? -9.062 -1.911 6.856 1.00 95.38 73 LYS A CA 1
ATOM 555 C C . LYS A 1 73 ? -8.422 -2.006 5.485 1.00 95.38 73 LYS A C 1
ATOM 557 O O . LYS A 1 73 ? -7.438 -2.712 5.299 1.00 95.38 73 LYS A O 1
ATOM 562 N N . ALA A 1 74 ? -8.931 -1.216 4.546 1.00 96.50 74 ALA A N 1
ATOM 563 C CA . ALA A 1 74 ? -8.300 -1.011 3.251 1.00 96.50 74 ALA A CA 1
ATOM 564 C C . ALA A 1 74 ? -7.803 0.433 3.117 1.00 96.50 74 ALA A C 1
ATOM 566 O O . ALA A 1 74 ? -8.528 1.379 3.428 1.00 96.50 74 ALA A O 1
ATOM 567 N N . ALA A 1 75 ? -6.580 0.607 2.620 1.00 95.75 75 ALA A N 1
ATOM 568 C CA . ALA A 1 75 ? -6.053 1.895 2.192 1.00 95.75 75 ALA A CA 1
ATOM 569 C C . ALA A 1 75 ? -6.007 1.952 0.665 1.00 95.75 75 ALA A C 1
ATOM 571 O O . ALA A 1 75 ? -5.490 1.048 0.008 1.00 95.75 75 ALA A O 1
ATOM 572 N N . PHE A 1 76 ? -6.536 3.039 0.112 1.00 96.88 76 PHE A N 1
ATOM 573 C CA . PHE A 1 76 ? -6.425 3.353 -1.304 1.00 96.88 76 PHE A CA 1
ATOM 574 C C . PHE A 1 76 ? -5.117 4.096 -1.569 1.00 96.88 76 PHE A C 1
ATOM 576 O O . PHE A 1 76 ? -4.827 5.106 -0.925 1.00 96.88 76 PHE A O 1
ATOM 583 N N . VAL A 1 77 ? -4.359 3.620 -2.550 1.00 97.00 77 VAL A N 1
ATOM 584 C CA . VAL A 1 77 ? -3.132 4.251 -3.024 1.00 97.00 77 VAL A CA 1
ATOM 585 C C . VAL A 1 77 ? -3.242 4.432 -4.530 1.00 97.00 77 VAL A C 1
ATOM 587 O O . VAL A 1 77 ? -3.324 3.458 -5.277 1.00 97.00 77 VAL A O 1
ATOM 590 N N . SER A 1 78 ? -3.230 5.691 -4.968 1.00 94.75 78 SER A N 1
ATOM 591 C CA . SER A 1 78 ? -3.062 6.012 -6.382 1.00 94.75 78 SER A CA 1
ATOM 592 C C . SER A 1 78 ? -1.604 6.325 -6.670 1.00 94.75 78 SER A C 1
ATOM 594 O O . SER A 1 78 ? -0.967 7.095 -5.945 1.00 94.75 78 SER A O 1
ATOM 596 N N . HIS A 1 79 ? -1.077 5.711 -7.718 1.00 91.94 79 HIS A N 1
ATOM 597 C CA . HIS A 1 79 ? 0.315 5.780 -8.092 1.00 91.94 79 HIS A CA 1
ATOM 598 C C . HIS A 1 79 ? 0.528 6.682 -9.303 1.00 91.94 79 HIS A C 1
ATOM 600 O O . HIS A 1 79 ? -0.128 6.560 -10.336 1.00 91.94 79 HIS A O 1
ATOM 606 N N . GLN A 1 80 ? 1.516 7.570 -9.211 1.00 94.44 80 GLN A N 1
ATOM 607 C CA . GLN A 1 80 ? 1.906 8.380 -10.356 1.00 94.44 80 GLN A CA 1
ATOM 608 C C . GLN A 1 80 ? 2.752 7.552 -11.325 1.00 94.44 80 GLN A C 1
ATOM 610 O O . GLN A 1 80 ? 3.865 7.154 -10.996 1.00 94.44 80 GLN A O 1
ATOM 615 N N . TRP A 1 81 ? 2.264 7.395 -12.553 1.00 94.62 81 TRP A N 1
ATOM 616 C CA . TRP A 1 81 ? 2.984 6.726 -13.631 1.00 94.62 81 TRP A CA 1
ATOM 617 C C . TRP A 1 81 ? 4.210 7.537 -14.086 1.00 94.62 81 TRP A C 1
ATOM 619 O O . TRP A 1 81 ? 4.059 8.643 -14.611 1.00 94.62 81 TRP A O 1
ATOM 629 N N . VAL A 1 82 ? 5.423 6.999 -13.901 1.00 95.06 82 VAL A N 1
ATOM 630 C CA . VAL A 1 82 ? 6.683 7.690 -14.264 1.00 95.06 82 VAL A CA 1
ATOM 631 C C . VAL A 1 82 ? 7.457 7.048 -15.420 1.00 95.06 82 VAL A C 1
ATOM 633 O O . VAL A 1 82 ? 8.391 7.655 -15.939 1.00 95.06 82 VAL A O 1
ATOM 636 N N . GLY A 1 83 ? 7.091 5.837 -15.847 1.00 90.56 83 GLY A N 1
ATOM 637 C CA . GLY A 1 83 ? 7.736 5.142 -16.966 1.00 90.56 83 GLY A CA 1
ATOM 638 C C . GLY A 1 83 ? 6.932 5.186 -18.267 1.00 90.56 83 GLY A C 1
ATOM 639 O O . GLY A 1 83 ? 5.815 5.679 -18.320 1.00 90.56 83 GLY A O 1
ATOM 640 N N . GLN A 1 84 ? 7.476 4.629 -19.351 1.00 88.75 84 GLN A N 1
ATOM 641 C CA . GLN A 1 84 ? 6.699 4.446 -20.591 1.00 88.75 84 GLN A CA 1
ATOM 642 C C . GLN A 1 84 ? 5.858 3.167 -20.570 1.00 88.75 84 GLN A C 1
ATOM 644 O O . GLN A 1 84 ? 4.732 3.160 -21.049 1.00 88.75 84 GLN A O 1
ATOM 649 N N . LYS A 1 85 ? 6.423 2.082 -20.032 1.00 89.31 85 LYS A N 1
ATOM 650 C CA . LYS A 1 85 ? 5.812 0.741 -20.039 1.00 89.31 85 LYS A CA 1
ATOM 651 C C . LYS A 1 85 ? 5.434 0.228 -18.656 1.00 89.31 85 LYS A C 1
ATOM 653 O O . LYS A 1 85 ? 4.681 -0.726 -18.557 1.00 89.31 85 LYS A O 1
ATOM 658 N N . HIS A 1 86 ? 5.997 0.825 -17.614 1.00 91.44 86 HIS A N 1
ATOM 659 C CA . HIS A 1 86 ? 5.855 0.364 -16.245 1.00 91.44 86 HIS A CA 1
ATOM 660 C C . HIS A 1 86 ? 5.640 1.579 -15.332 1.00 91.44 86 HIS A C 1
ATOM 662 O O . HIS A 1 86 ? 6.315 2.595 -15.540 1.00 91.44 86 HIS A O 1
ATOM 668 N N . PRO A 1 87 ? 4.725 1.504 -14.352 1.00 93.12 87 PRO A N 1
ATOM 669 C CA . PRO A 1 87 ? 4.358 2.638 -13.507 1.00 93.12 87 PRO A CA 1
ATOM 670 C C . PRO A 1 87 ? 5.506 3.145 -12.633 1.00 93.12 87 PRO A C 1
ATOM 672 O O . PRO A 1 87 ? 5.612 4.351 -12.439 1.00 93.12 87 PRO A O 1
ATOM 675 N N . ASP A 1 88 ? 6.360 2.248 -12.134 1.00 96.00 88 ASP A N 1
ATOM 676 C CA . ASP A 1 88 ? 7.527 2.553 -11.286 1.00 96.00 88 ASP A CA 1
ATOM 677 C C . ASP A 1 88 ? 8.720 1.661 -11.677 1.00 96.00 88 ASP A C 1
ATOM 679 O O . ASP A 1 88 ? 8.991 0.659 -11.015 1.00 96.00 88 ASP A O 1
ATOM 683 N N . PRO A 1 89 ? 9.385 1.915 -12.820 1.00 95.00 89 PRO A N 1
ATOM 684 C CA . PRO A 1 89 ? 10.409 1.012 -13.364 1.00 95.00 89 PRO A CA 1
ATOM 685 C C . PRO A 1 89 ? 11.607 0.785 -12.432 1.00 95.00 89 PRO A C 1
ATOM 687 O O . PRO A 1 89 ? 12.323 -0.200 -12.572 1.00 95.00 89 PRO A O 1
ATOM 690 N N . GLU A 1 90 ? 11.842 1.714 -11.507 1.00 95.94 90 GLU A N 1
ATOM 691 C CA . GLU A 1 90 ? 12.978 1.697 -10.584 1.00 95.94 90 GLU A CA 1
ATOM 692 C C . GLU A 1 90 ? 12.559 1.348 -9.148 1.00 95.94 90 GLU A C 1
ATOM 694 O O . GLU A 1 90 ? 13.394 1.392 -8.242 1.00 95.94 90 GLU A O 1
ATOM 699 N N . PHE A 1 91 ? 11.277 1.024 -8.929 1.00 96.56 91 PHE A N 1
ATOM 700 C CA . PHE A 1 91 ? 10.702 0.689 -7.623 1.00 96.56 91 PHE A CA 1
ATOM 701 C C . PHE A 1 91 ? 10.903 1.780 -6.551 1.00 96.56 91 PHE A C 1
ATOM 703 O O . PHE A 1 91 ? 10.923 1.518 -5.345 1.00 96.56 91 PHE A O 1
ATOM 710 N N . LYS A 1 92 ? 11.111 3.031 -6.970 1.00 96.88 92 LYS A N 1
ATOM 711 C CA . LYS A 1 92 ? 11.469 4.130 -6.064 1.00 96.88 92 LYS A CA 1
ATOM 712 C C . LYS A 1 92 ? 10.259 4.613 -5.282 1.00 96.88 92 LYS A C 1
ATOM 714 O O . LYS A 1 92 ? 10.369 4.894 -4.091 1.00 96.88 92 LYS A O 1
ATOM 719 N N . GLN A 1 93 ? 9.112 4.712 -5.940 1.00 96.44 93 GLN A N 1
ATOM 720 C CA . GLN A 1 93 ? 7.890 5.228 -5.336 1.00 96.44 93 GLN A CA 1
ATOM 721 C C . GLN A 1 93 ? 7.271 4.188 -4.400 1.00 96.44 93 GLN A C 1
ATOM 723 O O . GLN A 1 93 ? 6.898 4.547 -3.280 1.00 96.44 93 GLN A O 1
ATOM 728 N N . LEU A 1 94 ? 7.239 2.901 -4.784 1.00 97.06 94 LEU A N 1
ATOM 729 C CA . LEU A 1 94 ? 6.767 1.870 -3.854 1.00 97.06 94 LEU A CA 1
ATOM 730 C C . LEU A 1 94 ? 7.699 1.737 -2.649 1.00 97.06 94 LEU A C 1
ATOM 732 O O . LEU A 1 94 ? 7.218 1.558 -1.535 1.00 97.06 94 LEU A O 1
ATOM 736 N N . ARG A 1 95 ? 9.016 1.903 -2.821 1.00 98.06 95 ARG A N 1
ATOM 737 C CA . ARG A 1 95 ? 9.947 1.905 -1.684 1.00 98.06 95 ARG A CA 1
ATOM 738 C C . ARG A 1 95 ? 9.665 3.038 -0.698 1.00 98.06 95 ARG A C 1
ATOM 740 O O . ARG A 1 95 ? 9.631 2.795 0.504 1.00 98.06 95 ARG A O 1
ATOM 747 N N . VAL A 1 96 ? 9.380 4.243 -1.193 1.00 97.62 96 VAL A N 1
ATOM 748 C CA . VAL A 1 96 ? 8.951 5.364 -0.338 1.00 97.62 96 VAL A CA 1
ATOM 749 C C . VAL A 1 96 ? 7.660 5.023 0.410 1.00 97.62 96 VAL A C 1
ATOM 751 O O . VAL A 1 96 ? 7.569 5.273 1.613 1.00 97.62 96 VAL A O 1
ATOM 754 N N . LEU A 1 97 ? 6.683 4.408 -0.263 1.00 97.44 97 LEU A N 1
ATOM 755 C CA . LEU A 1 97 ? 5.453 3.951 0.384 1.00 97.44 97 LEU A CA 1
ATOM 756 C C . LEU A 1 97 ? 5.730 2.890 1.461 1.00 97.44 97 LEU A C 1
ATOM 758 O O . LEU A 1 97 ? 5.207 3.003 2.568 1.00 97.44 97 LEU A O 1
ATOM 762 N N . GLN A 1 98 ? 6.564 1.888 1.171 1.00 98.12 98 GLN A N 1
ATOM 763 C CA . GLN A 1 98 ? 6.963 0.855 2.132 1.00 98.12 98 GLN A CA 1
ATOM 764 C C . GLN A 1 98 ? 7.614 1.476 3.372 1.00 98.12 98 GLN A C 1
ATOM 766 O O . GLN A 1 98 ? 7.281 1.097 4.494 1.00 98.12 98 GLN A O 1
ATOM 771 N N . ASP A 1 99 ? 8.521 2.436 3.194 1.00 97.44 99 ASP A N 1
ATOM 772 C CA . ASP A 1 99 ? 9.202 3.105 4.303 1.00 97.44 99 ASP A CA 1
ATOM 773 C C . ASP A 1 99 ? 8.230 3.950 5.138 1.00 97.44 99 ASP A C 1
ATOM 775 O O . ASP A 1 99 ? 8.275 3.914 6.371 1.00 97.44 99 ASP A O 1
ATOM 779 N N . ALA A 1 100 ? 7.296 4.651 4.489 1.00 95.19 100 ALA A N 1
ATOM 780 C CA . ALA A 1 100 ? 6.235 5.384 5.173 1.00 95.19 100 ALA A CA 1
ATOM 781 C C . ALA A 1 100 ? 5.333 4.443 5.990 1.00 95.19 100 ALA A C 1
ATOM 783 O O . ALA A 1 100 ? 5.119 4.678 7.180 1.00 95.19 100 ALA A O 1
ATOM 784 N N . LEU A 1 101 ? 4.867 3.341 5.394 1.00 95.94 101 LEU A N 1
ATOM 785 C CA . LEU A 1 101 ? 4.033 2.342 6.067 1.00 95.94 101 LEU A CA 1
ATOM 786 C C . LEU A 1 101 ? 4.771 1.680 7.235 1.00 95.94 101 LEU A C 1
ATOM 788 O O . LEU A 1 101 ? 4.207 1.571 8.320 1.00 95.94 101 LEU A O 1
ATOM 792 N N . LYS A 1 102 ? 6.051 1.318 7.076 1.00 95.88 102 LYS A N 1
ATOM 793 C CA . LYS A 1 102 ? 6.881 0.796 8.177 1.00 95.88 102 LYS A CA 1
ATOM 794 C C . LYS A 1 102 ? 6.945 1.783 9.338 1.00 95.88 102 LYS A C 1
ATOM 796 O O . LYS A 1 102 ? 6.803 1.375 10.490 1.00 95.88 102 LYS A O 1
ATOM 801 N N . HIS A 1 103 ? 7.137 3.075 9.068 1.00 94.12 103 HIS A N 1
ATOM 802 C CA . HIS A 1 103 ? 7.158 4.097 10.115 1.00 94.12 103 HIS A CA 1
ATOM 803 C C . HIS A 1 103 ? 5.803 4.261 10.809 1.00 94.12 103 HIS A C 1
ATOM 805 O O . HIS A 1 103 ? 5.758 4.276 12.043 1.00 94.12 103 HIS A O 1
ATOM 811 N N . VAL A 1 104 ? 4.713 4.318 10.041 1.00 92.94 104 VAL A N 1
ATOM 812 C CA . VAL A 1 104 ? 3.345 4.402 10.571 1.00 92.94 104 VAL A CA 1
ATOM 813 C C . VAL A 1 104 ? 3.024 3.188 11.439 1.00 92.94 104 VAL A C 1
ATOM 815 O O . VAL A 1 104 ? 2.544 3.345 12.558 1.00 92.94 104 VAL A O 1
ATOM 818 N N . LEU A 1 105 ? 3.355 1.981 10.986 1.00 92.06 105 LEU A N 1
ATOM 819 C CA . LEU A 1 105 ? 3.011 0.746 11.687 1.00 92.06 105 LEU A CA 1
ATOM 820 C C . LEU A 1 105 ? 3.889 0.473 12.916 1.00 92.06 105 LEU A C 1
ATOM 822 O O . LEU A 1 105 ? 3.418 -0.197 13.827 1.00 92.06 105 LEU A O 1
ATOM 826 N N . SER A 1 106 ? 5.109 1.017 13.007 1.00 89.94 106 SER A N 1
ATOM 827 C CA . SER A 1 106 ? 6.039 0.679 14.105 1.00 89.94 106 SER A CA 1
ATOM 828 C C . SER A 1 106 ? 6.408 1.813 15.065 1.00 89.94 106 SER A C 1
ATOM 830 O O . SER A 1 106 ? 6.695 1.537 16.227 1.00 89.94 106 SER A O 1
ATOM 832 N N . LYS A 1 107 ? 6.470 3.070 14.608 1.00 84.88 107 LYS A N 1
ATOM 833 C CA . LYS A 1 107 ? 7.165 4.146 15.349 1.00 84.88 107 LYS A CA 1
ATOM 834 C C . LYS A 1 107 ? 6.350 5.416 15.556 1.00 84.88 107 LYS A C 1
ATOM 836 O O . LYS A 1 107 ? 6.659 6.186 16.461 1.00 84.88 107 LYS A O 1
ATOM 841 N N . MET A 1 108 ? 5.366 5.684 14.705 1.00 89.25 108 MET A N 1
ATOM 842 C CA . MET A 1 108 ? 4.657 6.963 14.709 1.00 89.25 108 MET A CA 1
ATOM 843 C C . MET A 1 108 ? 3.385 6.859 15.551 1.00 89.25 108 MET A C 1
ATOM 845 O O . MET A 1 108 ? 2.581 6.010 15.224 1.00 89.25 108 MET A O 1
ATOM 849 N N . PRO A 1 109 ? 3.149 7.658 16.602 1.00 88.56 109 PRO A N 1
ATOM 850 C CA . PRO A 1 109 ? 1.918 7.545 17.394 1.00 88.56 109 PRO A CA 1
ATOM 851 C C . PRO A 1 109 ? 0.698 8.159 16.683 1.00 88.56 109 PRO A C 1
ATOM 853 O O . PRO A 1 109 ? -0.399 7.605 16.726 1.00 88.56 109 PRO A O 1
ATOM 856 N N . TYR A 1 110 ? 0.899 9.261 15.959 1.00 90.81 110 TYR A N 1
ATOM 857 C CA . TYR A 1 110 ? -0.149 9.977 15.231 1.00 90.81 110 TYR A CA 1
ATOM 858 C C . TYR A 1 110 ? 0.374 10.450 13.882 1.00 90.81 110 TYR A C 1
ATOM 860 O O . TYR A 1 110 ? 1.524 10.875 13.798 1.00 90.81 110 TYR A O 1
ATOM 868 N N . ILE A 1 111 ? -0.477 10.444 12.858 1.00 89.06 111 ILE A N 1
ATOM 869 C CA . ILE A 1 111 ? -0.217 11.129 11.590 1.00 89.06 111 ILE A CA 1
ATOM 870 C C . ILE A 1 111 ? -0.789 12.542 11.711 1.00 89.06 111 ILE A C 1
ATOM 872 O O . ILE A 1 111 ? -2.006 12.725 11.803 1.00 89.06 111 ILE A O 1
ATOM 876 N N . CYS A 1 112 ? 0.100 13.535 11.768 1.00 86.06 112 CYS A N 1
ATOM 877 C CA . CYS A 1 112 ? -0.277 14.941 11.868 1.00 86.06 112 CYS A CA 1
ATOM 878 C C . CYS A 1 112 ? -0.988 15.416 10.598 1.00 86.06 112 CYS A C 1
ATOM 880 O O . CYS A 1 112 ? -0.687 14.962 9.495 1.00 86.06 112 CYS A O 1
ATOM 882 N N . LEU A 1 113 ? -1.897 16.372 10.768 1.00 84.56 113 LEU A N 1
ATOM 883 C CA . LEU A 1 113 ? -2.486 17.096 9.649 1.00 84.56 113 LEU A CA 1
ATOM 884 C C . LEU A 1 113 ? -1.461 18.075 9.078 1.00 84.56 113 LEU A C 1
ATOM 886 O O . LEU A 1 113 ? -0.627 18.609 9.812 1.00 84.56 113 LEU A O 1
ATOM 890 N N . ASP A 1 114 ? -1.528 18.325 7.774 1.00 86.00 114 ASP A N 1
ATOM 891 C CA . ASP A 1 114 ? -0.820 19.465 7.212 1.00 86.00 114 ASP A CA 1
ATOM 892 C C . ASP A 1 114 ? -1.494 20.776 7.653 1.00 86.00 114 ASP A C 1
ATOM 894 O O . ASP A 1 114 ? -2.693 20.826 7.946 1.00 86.00 114 ASP A O 1
ATOM 898 N N . PHE A 1 115 ? -0.705 21.849 7.676 1.00 82.06 115 PHE A N 1
ATOM 899 C CA . PHE A 1 115 ? -1.129 23.164 8.155 1.00 82.06 115 PHE A CA 1
ATOM 900 C C . PHE A 1 115 ? -2.388 23.693 7.451 1.00 82.06 115 PHE A C 1
ATOM 902 O O . PHE A 1 115 ? -3.238 24.320 8.083 1.00 82.06 115 PHE A O 1
ATOM 909 N N . PHE A 1 116 ? -2.527 23.450 6.143 1.00 84.00 116 PHE A N 1
ATOM 910 C CA . PHE A 1 116 ? -3.685 23.935 5.396 1.00 84.00 116 PHE A CA 1
ATOM 911 C C . PHE A 1 116 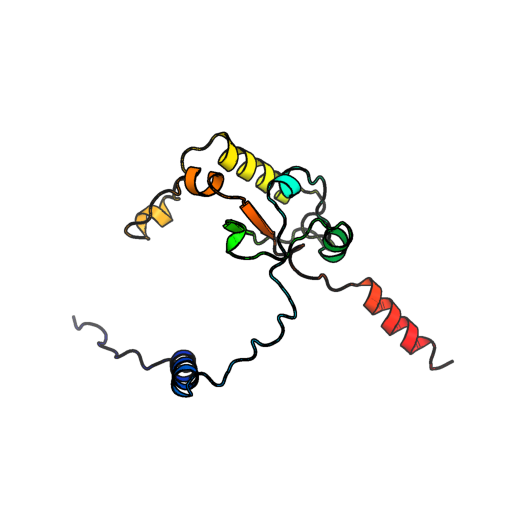? -4.938 23.139 5.746 1.00 84.00 116 PHE A C 1
ATOM 913 O O . PHE A 1 116 ? -5.996 23.740 5.930 1.00 84.00 116 PHE A O 1
ATOM 920 N N . THR A 1 117 ? -4.829 21.817 5.888 1.00 84.19 117 THR A N 1
ATOM 921 C CA . THR A 1 117 ? -5.951 20.977 6.326 1.00 84.19 117 THR A CA 1
ATOM 922 C C . THR A 1 117 ? -6.419 21.357 7.725 1.00 84.19 117 THR A C 1
ATOM 924 O O . THR A 1 117 ? -7.620 21.512 7.934 1.00 84.19 117 THR A O 1
ATOM 927 N N . GLU A 1 118 ? -5.495 21.577 8.662 1.00 83.12 118 GLU A N 1
ATOM 928 C CA . GLU A 1 118 ? -5.835 22.002 10.025 1.00 83.12 118 GLU A CA 1
ATOM 929 C C . GLU A 1 118 ? -6.579 23.350 10.043 1.00 83.12 118 GLU A C 1
ATOM 931 O O . GLU A 1 118 ? -7.542 23.523 10.791 1.00 83.12 118 GLU A O 1
ATOM 936 N N . LEU A 1 119 ? -6.181 24.291 9.179 1.00 85.19 119 LEU A N 1
ATOM 937 C CA . LEU A 1 119 ? -6.789 25.620 9.112 1.00 85.19 119 LEU A CA 1
ATOM 938 C C . LEU A 1 119 ? -8.145 25.639 8.387 1.00 85.19 119 LEU A C 1
ATOM 940 O O . LEU A 1 119 ? -9.042 26.390 8.772 1.00 85.19 119 LEU A O 1
ATOM 944 N N . LEU A 1 120 ? -8.289 24.866 7.308 1.00 89.31 120 LEU A N 1
ATOM 945 C CA . LEU A 1 120 ? -9.456 24.927 6.420 1.00 89.31 120 LEU A CA 1
ATOM 946 C C . LEU A 1 120 ? -10.561 23.939 6.805 1.00 89.31 120 LEU A C 1
ATOM 948 O O . LEU A 1 120 ? -11.734 24.197 6.523 1.00 89.31 120 LEU A O 1
ATOM 952 N N . VAL A 1 121 ? -10.215 22.817 7.439 1.00 86.25 121 VAL A N 1
ATOM 953 C CA . VAL A 1 121 ? -11.168 21.763 7.798 1.00 86.25 121 VAL A CA 1
ATOM 954 C C . VAL A 1 121 ? -11.463 21.841 9.290 1.00 86.25 121 VAL A C 1
ATOM 956 O O . VAL A 1 121 ? -10.780 21.252 10.127 1.00 86.25 121 VAL A O 1
ATOM 959 N N . PHE A 1 122 ? -12.518 22.583 9.630 1.00 81.25 122 PHE A N 1
ATOM 960 C CA . PHE A 1 122 ? -12.920 22.774 11.020 1.00 81.25 122 PHE A CA 1
ATOM 961 C C . PHE A 1 122 ? -13.195 21.430 11.714 1.00 81.25 122 PHE A C 1
ATOM 963 O O . PHE A 1 122 ? -14.075 20.674 11.302 1.00 81.25 122 PHE A O 1
ATOM 970 N N . GLY A 1 123 ? -12.450 21.149 12.786 1.00 81.81 123 GLY A N 1
ATOM 971 C CA . GLY A 1 123 ? -12.579 19.917 13.567 1.00 81.81 123 GLY A CA 1
ATOM 972 C C . GLY A 1 123 ? -11.799 18.716 13.024 1.00 81.81 123 GLY A C 1
ATOM 973 O O . GLY A 1 123 ? -11.980 17.615 13.550 1.00 81.81 123 GLY A O 1
ATOM 974 N N . ALA A 1 124 ? -10.938 18.899 12.016 1.00 84.19 124 ALA A N 1
ATOM 975 C CA . ALA A 1 124 ? -10.007 17.858 11.597 1.00 84.19 124 ALA A CA 1
ATOM 976 C C . ALA A 1 124 ? -9.093 17.456 12.765 1.00 84.19 124 ALA A C 1
ATOM 978 O O . ALA A 1 124 ? -8.627 18.298 13.534 1.00 84.19 124 ALA A O 1
ATOM 979 N N . LYS A 1 125 ? -8.849 16.152 12.909 1.00 85.69 125 LYS A N 1
ATOM 980 C CA . LYS A 1 125 ? -7.983 15.595 13.952 1.00 85.69 125 LYS A CA 1
ATOM 981 C C . LYS A 1 125 ? -6.848 14.792 13.322 1.00 85.69 125 LYS A C 1
ATOM 983 O O . LYS A 1 125 ? -7.084 14.146 12.300 1.00 85.69 125 LYS A O 1
ATOM 988 N N . PRO A 1 126 ? -5.650 14.792 13.931 1.00 86.94 126 PRO A N 1
ATOM 989 C CA . PRO A 1 126 ? -4.598 13.848 13.581 1.00 86.94 126 PRO A CA 1
ATOM 990 C C . PRO A 1 126 ? -5.113 12.409 13.647 1.00 86.94 126 PRO A C 1
ATOM 992 O O . PRO A 1 126 ? -5.890 12.067 14.543 1.00 86.94 126 PRO A O 1
ATOM 995 N N . LEU A 1 127 ? -4.664 11.566 12.721 1.00 87.19 127 LEU A N 1
ATOM 996 C CA . LEU A 1 127 ? -5.050 10.158 12.706 1.00 87.19 127 LEU A CA 1
ATOM 997 C C . LEU A 1 127 ? -4.227 9.399 13.747 1.00 87.19 127 LEU A C 1
ATOM 999 O O . LEU A 1 127 ? -2.995 9.398 13.679 1.00 87.19 127 LEU A O 1
ATOM 1003 N N . ASN A 1 128 ? -4.892 8.750 14.704 1.00 90.00 128 ASN A N 1
ATOM 1004 C CA . ASN A 1 128 ? -4.212 7.858 15.635 1.00 90.00 128 ASN A CA 1
ATOM 1005 C C . ASN A 1 128 ? -3.793 6.581 14.897 1.00 90.00 128 ASN A C 1
ATOM 1007 O O . ASN A 1 128 ? -4.619 5.866 14.335 1.00 90.00 128 ASN A O 1
ATOM 1011 N N . THR A 1 129 ? -2.495 6.290 14.901 1.00 91.44 129 THR A N 1
ATOM 1012 C CA . THR A 1 129 ? -1.954 5.104 14.223 1.00 91.44 129 THR A CA 1
ATOM 1013 C C . THR A 1 129 ? -2.369 3.790 14.875 1.00 91.44 129 THR A C 1
ATOM 1015 O O . THR A 1 129 ? -2.364 2.765 14.198 1.00 91.44 129 THR A O 1
ATOM 1018 N N . ASP A 1 130 ? -2.789 3.801 16.140 1.00 89.94 130 ASP A N 1
ATOM 1019 C CA . ASP A 1 130 ? -3.319 2.612 16.810 1.00 89.94 130 ASP A CA 1
ATOM 1020 C C . ASP A 1 130 ? -4.606 2.121 16.138 1.00 89.94 130 ASP A C 1
ATOM 1022 O O . ASP A 1 130 ? -4.848 0.920 16.076 1.00 89.94 130 ASP A O 1
ATOM 1026 N N . GLU A 1 131 ? -5.382 3.024 15.529 1.00 86.75 131 GLU A N 1
ATOM 1027 C CA . GLU A 1 131 ? -6.537 2.640 14.716 1.00 86.75 131 GLU A CA 1
ATOM 1028 C C . GLU A 1 131 ? -6.121 1.875 13.455 1.00 86.75 131 GLU A C 1
ATOM 1030 O O . GLU A 1 131 ? -6.889 1.054 12.966 1.00 86.75 131 GLU A O 1
ATOM 1035 N N . ILE A 1 132 ? -4.933 2.143 12.909 1.00 88.56 132 ILE A N 1
ATOM 1036 C CA . ILE A 1 132 ? -4.400 1.437 11.736 1.00 88.56 132 ILE A CA 1
ATOM 1037 C C . ILE A 1 132 ? -3.800 0.093 12.161 1.00 88.56 132 ILE A C 1
ATOM 1039 O O . ILE A 1 132 ? -3.976 -0.897 11.467 1.00 88.56 132 ILE A O 1
ATOM 1043 N N . ARG A 1 133 ? -3.104 0.051 13.304 1.00 90.25 133 ARG A N 1
ATOM 1044 C CA . ARG A 1 133 ? -2.452 -1.162 13.830 1.00 90.25 133 ARG A CA 1
ATOM 1045 C C . ARG A 1 133 ? -3.422 -2.170 14.440 1.00 90.25 133 ARG A C 1
ATOM 1047 O O . ARG A 1 133 ? -3.068 -3.337 14.570 1.00 90.25 133 ARG A O 1
ATOM 1054 N N . GLY A 1 134 ? -4.590 -1.713 14.888 1.00 90.50 134 GLY A N 1
ATOM 1055 C CA . GLY A 1 134 ? -5.554 -2.541 15.611 1.00 90.50 134 GLY A CA 1
ATOM 1056 C C . GLY A 1 134 ? -6.248 -3.601 14.754 1.00 90.50 134 GLY A C 1
ATOM 1057 O O . GLY A 1 134 ? -6.825 -4.534 15.304 1.00 90.50 134 GLY A O 1
ATOM 1058 N N . GLU A 1 135 ? -6.185 -3.478 13.428 1.00 93.50 135 GLU A N 1
ATOM 1059 C CA . GLU A 1 135 ? -6.836 -4.373 12.473 1.00 93.50 135 GLU A CA 1
ATOM 1060 C C . GLU A 1 135 ? -5.883 -4.689 11.309 1.00 93.50 135 GLU A C 1
ATOM 1062 O O . GLU A 1 135 ? -4.998 -3.883 11.011 1.00 93.50 135 GLU A O 1
ATOM 1067 N N . PRO A 1 136 ? -6.050 -5.831 10.618 1.00 96.81 136 PRO A N 1
ATOM 1068 C CA . PRO A 1 136 ? -5.287 -6.115 9.409 1.00 96.81 136 PRO A CA 1
ATOM 1069 C C . PRO A 1 136 ? -5.478 -5.017 8.353 1.00 96.81 136 PRO A C 1
ATOM 1071 O O . PRO A 1 136 ? -6.601 -4.560 8.117 1.00 96.81 136 PRO A O 1
ATOM 1074 N N . LEU A 1 137 ? -4.383 -4.601 7.711 1.00 97.38 137 LEU A N 1
ATOM 1075 C CA . LEU A 1 137 ? -4.387 -3.555 6.691 1.00 97.38 137 LEU A CA 1
ATOM 1076 C C . LEU A 1 137 ? -4.146 -4.151 5.303 1.00 97.38 137 LEU A C 1
ATOM 1078 O O . LEU A 1 137 ? -3.161 -4.847 5.059 1.00 97.38 137 LEU A O 1
ATOM 1082 N N . PHE A 1 138 ? -5.021 -3.795 4.374 1.00 98.44 138 PHE A N 1
ATOM 1083 C CA . PHE A 1 138 ? -4.970 -4.192 2.977 1.00 98.44 138 PHE A CA 1
ATOM 1084 C C . PHE A 1 138 ? -4.751 -2.970 2.097 1.00 98.44 138 PHE A C 1
ATOM 1086 O O . PHE A 1 138 ? -5.304 -1.897 2.335 1.00 98.44 138 PHE A O 1
ATOM 1093 N 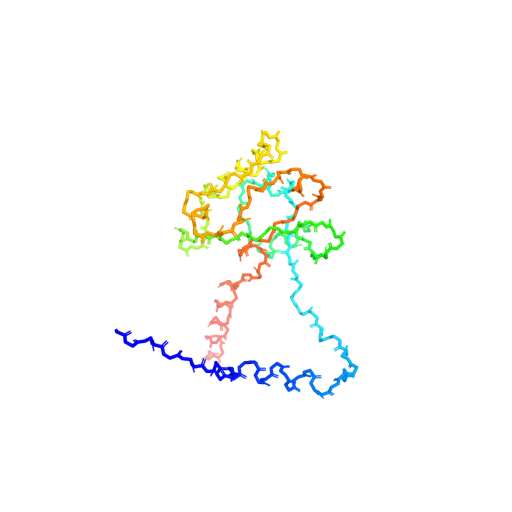N . ILE A 1 139 ? -3.937 -3.123 1.063 1.00 98.31 139 ILE A N 1
ATOM 1094 C CA . ILE A 1 139 ? -3.604 -2.047 0.142 1.00 98.31 139 ILE A CA 1
ATOM 1095 C C . ILE A 1 139 ? -4.325 -2.297 -1.173 1.00 98.31 139 ILE A C 1
ATOM 1097 O O . ILE A 1 139 ? -4.090 -3.299 -1.851 1.00 98.31 139 ILE A O 1
ATOM 1101 N N . TRP A 1 140 ? -5.205 -1.369 -1.527 1.00 98.38 140 TRP A N 1
ATOM 1102 C CA . TRP A 1 140 ? -5.710 -1.243 -2.882 1.00 98.38 140 TRP A CA 1
ATOM 1103 C C . TRP A 1 140 ? -4.797 -0.269 -3.621 1.00 98.38 140 TRP A C 1
ATOM 1105 O O . TRP A 1 140 ? -4.716 0.903 -3.252 1.00 98.38 140 TRP A O 1
ATOM 1115 N N . TYR A 1 141 ? -4.086 -0.755 -4.630 1.00 97.88 141 TYR A N 1
ATOM 1116 C CA . TYR A 1 141 ? -3.098 0.015 -5.378 1.00 97.88 141 TYR A CA 1
ATOM 1117 C C . TYR A 1 141 ? -3.498 0.041 -6.850 1.00 97.88 141 TYR A C 1
ATOM 1119 O O . TYR A 1 141 ? -3.632 -1.016 -7.468 1.00 97.88 141 TYR A O 1
ATOM 1127 N N . ASP A 1 142 ? -3.695 1.232 -7.411 1.00 94.50 142 ASP A N 1
ATOM 1128 C CA . ASP A 1 142 ? -4.364 1.422 -8.709 1.00 94.50 142 ASP A CA 1
ATOM 1129 C C . ASP A 1 142 ? -3.760 0.652 -9.895 1.00 94.50 142 ASP A C 1
ATOM 1131 O O . ASP A 1 142 ? -4.489 0.330 -10.834 1.00 94.50 142 ASP A O 1
ATOM 1135 N N . TYR A 1 143 ? -2.480 0.283 -9.835 1.00 95.75 143 TYR A N 1
ATOM 1136 C CA . TYR A 1 143 ? -1.861 -0.622 -10.799 1.00 95.75 143 TYR A CA 1
ATOM 1137 C C . TYR A 1 143 ? -2.253 -2.094 -10.586 1.00 95.75 143 TYR A C 1
ATOM 1139 O O . TYR A 1 143 ? -3.023 -2.648 -11.360 1.00 95.75 143 TYR A O 1
ATOM 1147 N N . PHE A 1 144 ? -1.765 -2.769 -9.544 1.00 96.38 144 PHE A N 1
ATOM 1148 C CA . PHE A 1 144 ? -1.955 -4.221 -9.429 1.00 96.38 144 PHE A CA 1
ATOM 1149 C C . PHE A 1 144 ? -3.317 -4.650 -8.865 1.00 96.38 144 PHE A C 1
ATOM 1151 O O . PHE A 1 144 ? -3.670 -5.826 -8.932 1.00 96.38 144 PHE A O 1
ATOM 1158 N N . SER A 1 145 ? -4.114 -3.729 -8.321 1.00 97.19 145 SER A N 1
ATOM 1159 C CA . SER A 1 145 ? -5.495 -4.022 -7.916 1.00 97.19 145 SER A CA 1
ATOM 1160 C C . SER A 1 145 ? -6.471 -4.038 -9.095 1.00 97.19 145 SER A C 1
ATOM 1162 O O . SER A 1 145 ? -7.602 -4.497 -8.939 1.00 97.19 145 SER A O 1
ATOM 1164 N N . CYS A 1 146 ? -6.044 -3.570 -10.270 1.00 94.19 146 CYS A N 1
ATOM 1165 C CA . CYS A 1 146 ? -6.851 -3.543 -11.485 1.00 94.19 146 CYS A CA 1
ATOM 1166 C C . CYS A 1 146 ? -6.210 -4.415 -12.575 1.00 94.19 146 CYS A C 1
ATOM 1168 O O . CYS A 1 146 ? -5.005 -4.290 -12.791 1.00 94.19 146 CYS A O 1
ATOM 1170 N N . PRO A 1 147 ? -6.985 -5.231 -13.312 1.00 93.38 147 PRO A N 1
ATOM 1171 C CA . PRO A 1 147 ? -6.478 -5.946 -14.480 1.00 93.38 147 PRO A CA 1
ATOM 1172 C C . PRO A 1 147 ? -5.772 -5.016 -15.468 1.00 93.38 147 PRO A C 1
ATOM 1174 O O . PRO A 1 147 ? -6.286 -3.936 -15.780 1.00 93.38 147 PRO A O 1
ATOM 1177 N N . GLN A 1 148 ? -4.609 -5.431 -15.962 1.00 90.56 148 GLN A N 1
ATOM 1178 C CA . GLN A 1 148 ? -3.830 -4.651 -16.917 1.00 90.56 148 GLN A CA 1
ATOM 1179 C C . GLN A 1 148 ? -4.163 -5.103 -18.342 1.00 90.56 148 GLN A C 1
ATOM 1181 O O . GLN A 1 148 ? 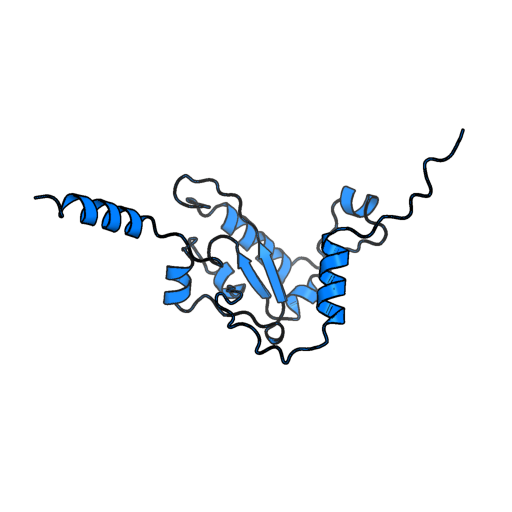-4.238 -6.294 -18.639 1.00 90.56 148 GLN A O 1
ATOM 1186 N N . LEU A 1 149 ? -4.397 -4.147 -19.250 1.00 78.06 149 LEU A N 1
ATOM 1187 C CA . LEU A 1 149 ? -4.636 -4.467 -20.658 1.00 78.06 149 LEU A CA 1
ATOM 1188 C C . LEU A 1 149 ? -3.360 -5.050 -21.258 1.00 78.06 149 LEU A C 1
ATOM 1190 O O . LEU A 1 149 ? -2.349 -4.366 -21.418 1.00 78.06 149 LEU A O 1
ATOM 1194 N N . ASP A 1 150 ? -3.434 -6.326 -21.598 1.00 64.06 150 ASP A N 1
ATOM 1195 C CA . ASP A 1 150 ? -2.313 -7.079 -22.116 1.00 64.06 150 ASP A CA 1
ATOM 1196 C C . ASP 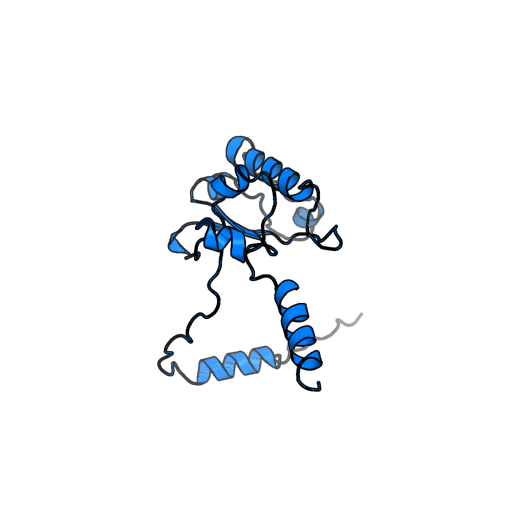A 1 150 ? -1.971 -6.594 -23.538 1.00 64.06 150 ASP A C 1
ATOM 1198 O O . ASP A 1 150 ? -2.623 -6.952 -24.523 1.00 64.06 150 ASP A O 1
ATOM 1202 N N . LEU A 1 151 ? -0.938 -5.753 -23.678 1.00 53.69 151 LEU A N 1
ATOM 1203 C CA . LEU A 1 151 ? -0.408 -5.357 -24.994 1.00 53.69 151 LEU A CA 1
ATOM 1204 C C . LEU A 1 151 ? 0.097 -6.573 -25.796 1.00 53.69 151 LEU A C 1
ATOM 1206 O O . LEU A 1 151 ? 0.277 -6.469 -27.009 1.00 53.69 151 LEU A O 1
ATOM 1210 N N . GLN A 1 152 ? 0.286 -7.732 -25.154 1.00 50.50 152 GLN A N 1
ATOM 1211 C CA . GLN A 1 152 ? 0.632 -8.981 -25.833 1.00 50.50 152 GLN A CA 1
ATOM 1212 C C . GLN A 1 152 ? -0.530 -9.541 -26.673 1.00 50.50 152 GLN A C 1
ATOM 1214 O O . GLN A 1 152 ? -0.293 -10.209 -27.679 1.00 50.50 152 GLN A O 1
ATOM 1219 N N . ASN A 1 153 ? -1.785 -9.209 -26.346 1.00 46.09 153 ASN A N 1
ATOM 1220 C CA . ASN A 1 153 ? -2.956 -9.695 -27.084 1.00 46.09 153 ASN A CA 1
ATOM 1221 C C . ASN A 1 153 ? -3.310 -8.842 -28.315 1.00 46.09 153 ASN A C 1
ATOM 1223 O O . ASN A 1 153 ? -3.963 -9.326 -29.239 1.00 46.09 153 ASN A O 1
ATOM 1227 N N . ILE A 1 154 ? -2.850 -7.589 -28.379 1.00 49.91 154 ILE A N 1
ATOM 1228 C CA . ILE A 1 154 ? -3.120 -6.702 -29.524 1.00 49.91 154 ILE A CA 1
ATOM 1229 C C . ILE A 1 154 ? -2.281 -7.113 -30.748 1.00 49.91 154 ILE A C 1
ATOM 1231 O O . ILE A 1 154 ? -2.795 -7.128 -31.866 1.00 49.91 154 ILE A O 1
ATOM 1235 N N . GLY A 1 155 ? -1.036 -7.563 -30.548 1.00 45.84 155 GLY A N 1
ATOM 1236 C CA . GLY A 1 155 ? -0.193 -8.078 -31.638 1.00 45.84 155 GLY A CA 1
ATOM 1237 C C . GLY A 1 155 ? -0.719 -9.377 -32.265 1.00 45.84 155 GLY A C 1
ATOM 1238 O O . GLY A 1 155 ? -0.598 -9.579 -33.473 1.00 45.84 155 GLY A O 1
ATOM 1239 N N . SER A 1 156 ? -1.365 -10.234 -31.471 1.00 46.75 156 SER A N 1
ATOM 1240 C CA . SER A 1 156 ? -1.958 -11.495 -31.939 1.00 46.75 156 SER A CA 1
ATOM 1241 C C . SER A 1 156 ? -3.217 -11.274 -32.790 1.00 46.75 156 SER A C 1
ATOM 1243 O O . SER A 1 156 ? -3.456 -12.015 -33.746 1.00 46.75 156 SER A O 1
ATOM 1245 N N . LEU A 1 157 ? -3.990 -10.220 -32.504 1.00 50.47 157 LEU A N 1
ATOM 1246 C CA . LEU A 1 157 ? -5.166 -9.835 -33.293 1.00 50.47 157 LEU A CA 1
ATOM 1247 C C . LEU A 1 157 ? -4.778 -9.150 -34.616 1.00 50.47 157 LEU A C 1
ATOM 1249 O O . LEU A 1 157 ? -5.382 -9.432 -35.651 1.00 50.47 157 LEU A O 1
ATOM 1253 N N . GLU A 1 158 ? -3.729 -8.321 -34.624 1.00 49.50 158 GLU A N 1
ATOM 1254 C CA . GLU A 1 158 ? -3.203 -7.731 -35.866 1.00 49.50 158 GLU A CA 1
ATOM 1255 C C . GLU A 1 158 ? -2.465 -8.757 -36.748 1.00 49.50 158 GLU A C 1
ATOM 1257 O O . GLU A 1 158 ? -2.554 -8.699 -37.978 1.00 49.50 158 GLU A O 1
ATOM 1262 N N . GLY A 1 159 ? -1.791 -9.744 -36.146 1.00 45.44 159 GLY A N 1
ATOM 1263 C CA . GLY A 1 159 ? -1.171 -10.865 -36.862 1.00 45.44 159 GLY A CA 1
ATOM 1264 C C . GLY A 1 159 ? -2.190 -11.824 -37.491 1.00 45.44 159 GLY A C 1
ATOM 1265 O O . GLY A 1 159 ? -1.977 -12.309 -38.603 1.00 45.44 159 GLY A O 1
ATOM 1266 N N . GLY A 1 160 ? -3.330 -12.050 -36.830 1.00 46.75 160 GLY A N 1
ATOM 1267 C CA . GLY A 1 160 ? -4.420 -12.883 -37.350 1.00 46.75 160 GLY A CA 1
ATOM 1268 C C . GLY A 1 160 ? -5.134 -12.286 -38.568 1.00 46.75 160 GLY A C 1
ATOM 1269 O O . GLY A 1 160 ? -5.515 -13.021 -39.476 1.00 46.75 160 GLY A O 1
ATOM 1270 N N . LEU A 1 161 ? -5.254 -10.956 -38.644 1.00 49.62 161 LEU A N 1
ATOM 1271 C CA . LEU A 1 161 ? -5.889 -10.273 -39.781 1.00 49.62 161 LEU A CA 1
ATOM 1272 C C . LEU A 1 161 ? -4.996 -10.208 -41.031 1.00 49.62 161 LEU A C 1
ATOM 1274 O O . LEU A 1 161 ? -5.515 -10.140 -42.144 1.00 49.62 161 LEU A O 1
ATOM 1278 N N . ARG A 1 162 ? -3.667 -10.275 -40.878 1.00 48.06 162 ARG A N 1
ATOM 1279 C CA . ARG A 1 162 ? -2.724 -10.322 -42.013 1.00 48.06 162 ARG A CA 1
ATOM 1280 C C . ARG A 1 162 ? -2.624 -11.702 -42.664 1.00 48.06 162 ARG A C 1
ATOM 1282 O O . ARG A 1 162 ? -2.371 -11.781 -43.860 1.00 48.06 162 ARG A O 1
ATOM 1289 N N . ASN A 1 163 ? -2.871 -12.771 -41.911 1.00 49.47 163 ASN A N 1
ATOM 1290 C CA . ASN A 1 163 ? -2.756 -14.148 -42.403 1.00 49.47 163 ASN A CA 1
ATOM 1291 C C . ASN A 1 163 ? -4.057 -14.704 -43.016 1.00 49.47 163 ASN A C 1
ATOM 1293 O O . ASN A 1 163 ? -4.085 -15.854 -43.438 1.00 49.47 163 ASN A O 1
ATOM 1297 N N . ALA A 1 164 ? -5.126 -13.903 -43.082 1.00 48.66 164 ALA A N 1
ATOM 1298 C CA . ALA A 1 164 ? -6.414 -14.285 -43.672 1.00 48.66 164 ALA A CA 1
ATOM 1299 C C . ALA A 1 164 ? -6.632 -13.743 -45.105 1.00 48.66 164 ALA A C 1
ATOM 1301 O O . ALA A 1 164 ? -7.743 -13.825 -45.626 1.00 48.66 164 ALA A O 1
ATOM 1302 N N . GLN A 1 165 ? -5.598 -13.175 -45.739 1.00 47.81 165 GLN A N 1
ATOM 1303 C CA . GLN A 1 165 ? -5.641 -12.657 -47.120 1.00 47.81 165 GLN A CA 1
ATOM 1304 C C . GLN A 1 165 ? -4.505 -13.191 -48.020 1.00 47.81 165 GLN A C 1
ATOM 1306 O O . GLN A 1 165 ? -4.187 -12.567 -49.032 1.00 47.81 165 GLN A O 1
ATOM 1311 N N . GLY A 1 166 ? -3.888 -14.321 -47.657 1.00 39.00 166 GLY A N 1
ATOM 1312 C CA . GLY A 1 166 ? -2.857 -15.005 -48.450 1.00 39.00 166 GLY A CA 1
ATOM 1313 C C . GLY A 1 166 ? -3.332 -16.350 -48.969 1.00 39.00 166 GLY A C 1
ATOM 1314 O O . GLY A 1 166 ? -3.896 -17.103 -48.147 1.00 39.00 166 GLY A O 1
#

Secondary structure (DSSP, 8-state):
---------PPPHHHHHHHHHHHT------PPP-SS--EEEEHHHHHH-SS---HHHHHHTT--EE--GGG-EEEEE-----SSSSSSTTSHHHHHHHHHHHHHHHT-SEEPPPHHHHHHSTT--PEETHHHHTS-EEEEETTTTS----HHHHHHHHHHHHTT--

pLDDT: mean 83.57, std 17.19, range [39.0, 98.5]

Foldseek 3Di:
DDDPDPDPPDQDPVNVVVVVVVVVPPPPPPPPPCPAAQKWAFLVVLLVDPDDDFQVVCVVVVRIDRDDVVQWEEDEDEACQDDDPDRCHPCPVSVVVSVVVCCLQPPDQWADDDPVCPVPPPPDDTHGSCSVNVGTYIYRYPGNSDHDDPPVVVVVVVVVVVVVPD